Protein AF-A0AAW4YDC4-F1 (afdb_monomer_lite)

Sequence (66 aa):
FDVKRGKIEHAKIFGDFFGVGDVTDLENALVGCLHDFEHIEEALSEYDLYHYFGDIDRHELIRLMS

Radius of gyration: 11.08 Å; chains: 1; bounding box: 25×20×26 Å

Structure (mmCIF, N/CA/C/O backbone):
data_AF-A0AAW4YDC4-F1
#
_entry.id   AF-A0AAW4YDC4-F1
#
loop_
_atom_site.group_PDB
_atom_site.id
_atom_site.type_symbol
_atom_site.label_atom_id
_atom_site.label_alt_id
_atom_site.label_comp_id
_atom_site.label_asym_id
_atom_site.label_entity_id
_atom_site.label_seq_id
_atom_site.pdbx_PDB_ins_code
_atom_site.Cartn_x
_atom_site.Cartn_y
_atom_site.Cartn_z
_atom_site.occupancy
_atom_site.B_iso_or_equiv
_atom_site.auth_seq_id
_atom_site.auth_comp_id
_atom_site.auth_asym_id
_atom_site.auth_atom_id
_atom_site.pdbx_PDB_model_num
ATOM 1 N N . PHE A 1 1 ? 1.634 0.359 8.932 1.00 84.94 1 PHE A N 1
ATOM 2 C CA . PHE A 1 1 ? 0.320 1.025 8.932 1.00 84.94 1 PHE A CA 1
ATOM 3 C C . PHE A 1 1 ? -0.055 1.390 10.356 1.00 84.94 1 PHE A C 1
ATOM 5 O O . PHE A 1 1 ? 0.215 0.599 11.254 1.00 84.94 1 PHE A O 1
ATOM 12 N N . ASP A 1 2 ? -0.620 2.576 10.564 1.00 89.75 2 ASP A N 1
ATOM 13 C CA . ASP A 1 2 ? -1.334 2.922 11.794 1.00 89.75 2 ASP A CA 1
ATOM 14 C C . ASP A 1 2 ? -2.819 2.633 11.567 1.00 89.75 2 ASP A C 1
ATOM 16 O O . ASP A 1 2 ? -3.405 3.141 10.608 1.00 89.75 2 ASP A O 1
ATOM 20 N N . VAL A 1 3 ? -3.402 1.770 12.398 1.00 91.94 3 VAL A N 1
ATOM 21 C CA . VAL A 1 3 ? -4.747 1.225 12.197 1.00 91.94 3 VAL A CA 1
ATOM 22 C C . VAL A 1 3 ? -5.599 1.501 13.424 1.00 91.94 3 VAL A C 1
ATOM 24 O O . VAL A 1 3 ? -5.278 1.093 14.542 1.00 91.94 3 VAL A O 1
ATOM 27 N N . LYS A 1 4 ? -6.747 2.146 13.211 1.00 91.81 4 LYS A N 1
ATOM 28 C CA . LYS A 1 4 ? -7.693 2.505 14.264 1.00 91.81 4 LYS A CA 1
ATOM 29 C C . LYS A 1 4 ? -9.088 2.035 13.894 1.00 91.81 4 LYS A C 1
ATOM 31 O O . LYS A 1 4 ? -9.640 2.397 12.862 1.00 91.81 4 LYS A O 1
ATOM 36 N N . ARG A 1 5 ? -9.684 1.213 14.766 1.00 91.31 5 ARG A N 1
ATOM 37 C CA . ARG A 1 5 ? -11.017 0.609 14.546 1.00 91.31 5 ARG A CA 1
ATOM 38 C C . ARG A 1 5 ? -11.117 -0.160 13.215 1.00 91.31 5 ARG A C 1
ATOM 40 O O . ARG A 1 5 ? -12.160 -0.133 12.573 1.00 91.31 5 ARG A O 1
ATOM 47 N N . GLY A 1 6 ? -10.028 -0.817 12.813 1.00 90.56 6 GLY A N 1
ATOM 48 C CA . GLY A 1 6 ? -9.952 -1.595 11.572 1.00 90.56 6 GLY A CA 1
ATOM 49 C C . GLY A 1 6 ? -9.710 -0.770 10.307 1.00 90.56 6 GLY A C 1
ATOM 50 O O . GLY A 1 6 ? -9.633 -1.355 9.237 1.00 90.56 6 GLY A O 1
ATOM 51 N N . LYS A 1 7 ? -9.568 0.558 10.409 1.00 93.25 7 LYS A N 1
ATOM 52 C CA . LYS A 1 7 ? -9.232 1.435 9.281 1.00 93.25 7 LYS A CA 1
ATOM 53 C C . LYS A 1 7 ? -7.801 1.929 9.367 1.00 93.25 7 LYS A C 1
ATOM 55 O O . LYS A 1 7 ? -7.323 2.225 10.461 1.00 93.25 7 LYS A O 1
ATOM 60 N N . ILE A 1 8 ? -7.148 2.049 8.222 1.00 94.06 8 ILE A N 1
ATOM 61 C CA . ILE A 1 8 ? -5.813 2.627 8.100 1.00 94.06 8 ILE A CA 1
ATOM 62 C C . ILE A 1 8 ? -5.940 4.145 8.280 1.00 94.06 8 ILE A C 1
ATOM 64 O O . ILE A 1 8 ? -6.551 4.822 7.464 1.00 94.06 8 ILE A O 1
ATOM 68 N N . GLU A 1 9 ? -5.390 4.695 9.357 1.00 93.44 9 GLU A N 1
ATOM 69 C CA . GLU A 1 9 ? -5.327 6.149 9.580 1.00 93.44 9 GLU A CA 1
ATOM 70 C C . GLU A 1 9 ? -4.089 6.745 8.906 1.00 93.44 9 GLU A C 1
ATOM 72 O O . GLU A 1 9 ? -4.140 7.837 8.348 1.00 93.44 9 GLU A O 1
ATOM 77 N N . HIS A 1 10 ? -2.979 6.004 8.924 1.00 91.31 10 HIS A N 1
ATOM 78 C CA . HIS A 1 10 ? -1.753 6.379 8.232 1.00 91.31 10 HIS A CA 1
ATOM 79 C C . HIS A 1 10 ? -1.104 5.159 7.577 1.00 91.31 10 HIS A C 1
ATOM 81 O O . HIS A 1 10 ? -0.779 4.163 8.235 1.00 91.31 10 HIS A O 1
ATOM 87 N N . ALA A 1 11 ? -0.860 5.259 6.275 1.00 90.94 11 ALA A N 1
ATOM 88 C CA . ALA A 1 11 ? -0.019 4.334 5.538 1.00 90.94 11 ALA A CA 1
ATOM 89 C C . ALA A 1 11 ? 1.363 4.952 5.345 1.00 90.94 11 ALA A C 1
ATOM 91 O O . ALA A 1 11 ? 1.488 6.147 5.094 1.00 90.94 11 ALA A O 1
ATOM 92 N N . LYS A 1 12 ? 2.398 4.129 5.500 1.00 88.56 12 LYS A N 1
ATOM 93 C CA . LYS A 1 12 ? 3.742 4.492 5.078 1.00 88.56 12 LYS A CA 1
ATOM 94 C C . LYS A 1 12 ? 4.447 3.256 4.558 1.00 88.56 12 LYS A C 1
ATOM 96 O O . LYS A 1 12 ? 4.559 2.265 5.284 1.00 88.56 12 LYS A O 1
ATOM 101 N N . ILE A 1 13 ? 4.852 3.309 3.303 1.00 84.69 13 ILE A N 1
ATOM 102 C CA . ILE A 1 13 ? 5.422 2.214 2.542 1.00 84.69 13 ILE A CA 1
ATOM 103 C C . ILE A 1 13 ? 6.925 2.470 2.478 1.00 84.69 13 ILE A C 1
ATOM 105 O O . ILE A 1 13 ? 7.399 3.453 1.917 1.00 84.69 13 ILE A O 1
ATOM 109 N N . PHE A 1 14 ? 7.687 1.587 3.114 1.00 78.50 14 PHE A N 1
ATOM 110 C CA . PHE A 1 14 ? 9.141 1.659 3.141 1.00 78.50 14 PHE A CA 1
ATOM 111 C C . PHE A 1 14 ? 9.716 0.475 2.380 1.00 78.50 14 PHE A C 1
ATOM 113 O O . PHE A 1 14 ? 9.311 -0.664 2.606 1.00 78.50 14 PHE A O 1
ATOM 120 N N . GLY A 1 15 ? 10.693 0.740 1.525 1.00 70.81 15 GLY A N 1
ATOM 121 C CA . GLY A 1 15 ? 11.424 -0.290 0.805 1.00 70.81 15 GLY A CA 1
ATOM 122 C C . GLY A 1 15 ? 12.300 0.316 -0.277 1.00 70.81 15 GLY A C 1
ATOM 123 O O . GLY A 1 15 ? 12.156 1.486 -0.630 1.00 70.81 15 GLY A O 1
ATOM 124 N N . ASP A 1 16 ? 13.231 -0.493 -0.763 1.00 66.81 16 ASP A N 1
ATOM 125 C CA . ASP A 1 16 ? 14.054 -0.178 -1.925 1.00 66.81 16 ASP A CA 1
ATOM 126 C C . ASP A 1 16 ? 13.300 -0.660 -3.167 1.00 66.81 16 ASP A C 1
ATOM 128 O O . ASP A 1 16 ? 13.537 -1.750 -3.690 1.00 66.81 16 ASP A O 1
ATOM 132 N N . PHE A 1 17 ? 12.258 0.086 -3.533 1.00 69.38 17 PHE A N 1
ATOM 133 C CA . PHE A 1 17 ? 11.452 -0.234 -4.700 1.00 69.38 17 PHE A CA 1
ATOM 134 C C . PHE A 1 17 ? 12.062 0.452 -5.917 1.00 69.38 17 PHE A C 1
ATOM 136 O O . PHE A 1 17 ? 12.308 1.655 -5.915 1.00 69.38 17 PHE A O 1
ATOM 143 N N . PHE A 1 18 ? 12.292 -0.321 -6.974 1.00 64.69 18 PHE A N 1
ATOM 144 C CA . PHE A 1 18 ? 12.874 0.157 -8.231 1.00 64.69 18 PHE A CA 1
ATOM 145 C C . PHE A 1 18 ? 11.898 0.998 -9.081 1.00 64.69 18 PHE A C 1
ATOM 147 O O . PHE A 1 18 ? 12.211 1.331 -10.225 1.00 64.69 18 PHE A O 1
ATOM 154 N N . GLY A 1 19 ? 10.708 1.303 -8.556 1.00 61.34 19 GLY A N 1
ATOM 155 C CA . GLY A 1 19 ? 9.680 2.081 -9.236 1.00 61.34 19 GLY A CA 1
ATOM 156 C C . GLY A 1 19 ? 10.056 3.548 -9.413 1.00 61.34 19 GLY A C 1
ATOM 157 O O . GLY A 1 19 ? 10.784 4.137 -8.618 1.00 61.34 19 GLY A O 1
ATOM 158 N N . VAL A 1 20 ? 9.547 4.146 -10.489 1.00 61.44 20 VAL A N 1
ATOM 159 C CA . VAL A 1 20 ? 9.807 5.554 -10.845 1.00 61.44 20 VAL A CA 1
ATOM 160 C C . VAL A 1 20 ? 8.772 6.492 -10.202 1.00 61.44 20 VAL A C 1
ATOM 162 O O . VAL A 1 20 ? 8.997 7.699 -10.118 1.00 61.44 20 VAL A O 1
ATOM 165 N N . GLY A 1 21 ? 7.640 5.939 -9.757 1.00 64.50 21 GLY A N 1
ATOM 166 C CA . GLY A 1 21 ? 6.529 6.672 -9.156 1.00 64.50 21 GLY A CA 1
ATOM 167 C C . GLY A 1 21 ? 6.670 6.858 -7.648 1.00 64.50 21 GLY A C 1
ATOM 168 O O . GLY A 1 21 ? 7.227 6.015 -6.947 1.00 64.50 21 GLY A O 1
ATOM 169 N N . ASP A 1 22 ? 6.126 7.963 -7.144 1.00 77.25 22 ASP A N 1
ATOM 170 C CA . ASP A 1 22 ? 6.089 8.250 -5.714 1.00 77.25 22 ASP A CA 1
ATOM 171 C C . ASP A 1 22 ? 5.024 7.380 -5.029 1.00 77.25 22 ASP A C 1
ATOM 173 O O . ASP A 1 22 ? 3.828 7.498 -5.304 1.00 77.25 22 ASP A O 1
ATOM 177 N N . VAL A 1 23 ? 5.450 6.503 -4.116 1.00 84.94 23 VAL A N 1
ATOM 178 C CA . VAL A 1 23 ? 4.542 5.639 -3.341 1.00 84.94 23 VAL A CA 1
ATOM 179 C C . VAL A 1 23 ? 3.594 6.428 -2.435 1.00 84.94 23 VAL A C 1
ATOM 181 O O . VAL A 1 23 ? 2.626 5.859 -1.937 1.00 84.94 23 VAL A O 1
ATOM 184 N N . THR A 1 24 ? 3.813 7.735 -2.268 1.00 86.38 24 THR A N 1
ATOM 185 C CA . THR A 1 24 ? 2.909 8.644 -1.553 1.00 86.38 24 THR A CA 1
ATOM 186 C C . THR A 1 24 ? 1.474 8.581 -2.095 1.00 86.38 24 THR A C 1
ATOM 188 O O . THR A 1 24 ? 0.521 8.672 -1.321 1.00 86.38 24 THR A O 1
ATOM 191 N N . ASP A 1 25 ? 1.280 8.368 -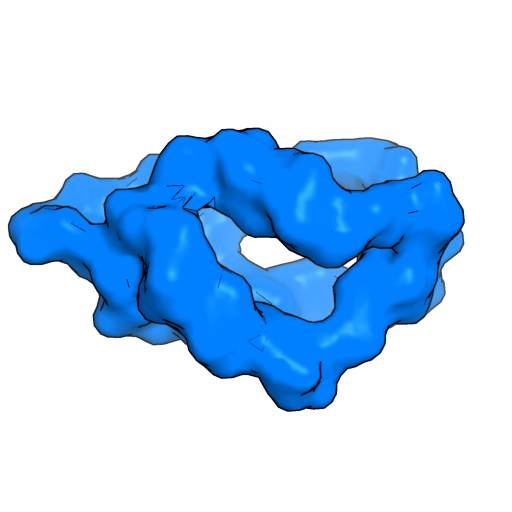3.401 1.00 88.38 25 ASP A N 1
ATOM 192 C CA . ASP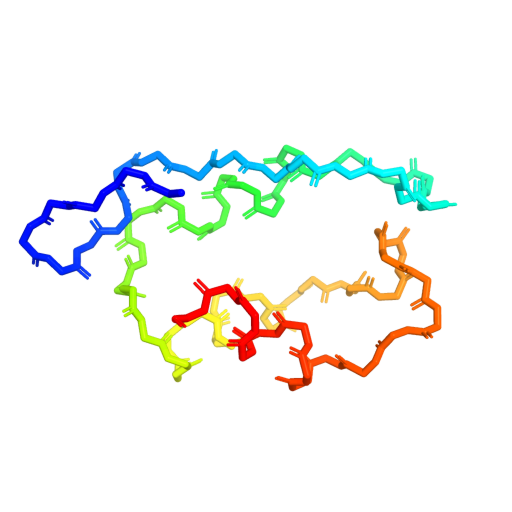 A 1 25 ? -0.065 8.236 -3.982 1.00 88.38 25 ASP A CA 1
ATOM 193 C C . ASP A 1 25 ? -0.784 6.970 -3.490 1.00 88.38 25 ASP A C 1
ATOM 195 O O . ASP A 1 25 ? -1.963 7.018 -3.136 1.00 88.38 25 ASP A O 1
ATOM 199 N N . LEU A 1 26 ? -0.052 5.855 -3.395 1.00 88.81 26 LEU A N 1
ATOM 200 C CA . LEU A 1 26 ? -0.549 4.589 -2.850 1.00 88.81 26 LEU A CA 1
ATOM 201 C C . LEU A 1 26 ? -0.828 4.713 -1.349 1.00 88.81 26 LEU A C 1
ATOM 203 O O . LEU A 1 26 ? -1.848 4.236 -0.861 1.00 88.81 26 LEU A O 1
ATOM 207 N N . GLU A 1 27 ? 0.060 5.378 -0.608 1.00 91.38 27 GLU A N 1
ATOM 208 C CA . GLU A 1 27 ? -0.134 5.644 0.819 1.00 91.38 27 GLU A CA 1
ATOM 209 C C . GLU A 1 27 ? -1.433 6.419 1.060 1.00 91.38 27 GLU A C 1
ATOM 211 O O . GLU A 1 27 ? -2.232 6.032 1.911 1.00 91.38 27 GLU A O 1
ATOM 216 N N . ASN A 1 28 ? -1.677 7.471 0.275 1.00 91.88 28 ASN A N 1
ATOM 217 C CA . ASN A 1 28 ? -2.897 8.266 0.369 1.00 91.88 28 ASN A CA 1
ATOM 218 C C . ASN A 1 28 ? -4.152 7.462 0.004 1.00 91.88 28 ASN A C 1
ATOM 220 O O . ASN A 1 28 ? -5.178 7.635 0.658 1.00 91.88 28 ASN A O 1
ATOM 224 N N . ALA A 1 29 ? -4.072 6.569 -0.988 1.00 91.50 29 ALA A N 1
ATOM 225 C CA . ALA A 1 29 ? -5.185 5.697 -1.374 1.00 91.50 29 ALA A CA 1
ATOM 226 C C . ALA A 1 29 ? -5.594 4.727 -0.255 1.00 91.50 29 ALA A C 1
ATOM 228 O O . ALA A 1 29 ? -6.770 4.402 -0.094 1.00 91.50 29 ALA A O 1
ATOM 229 N N . LEU A 1 30 ? -4.623 4.282 0.545 1.00 91.94 30 LEU A N 1
ATOM 230 C CA . LEU A 1 30 ? -4.855 3.356 1.650 1.00 91.94 30 LEU A CA 1
ATOM 231 C C . LEU A 1 30 ? -5.416 4.046 2.898 1.00 91.94 30 LEU A C 1
ATOM 233 O O . LEU A 1 30 ? -6.040 3.384 3.725 1.00 91.94 30 LEU A O 1
ATOM 237 N N . VAL A 1 31 ? -5.233 5.358 3.064 1.00 93.88 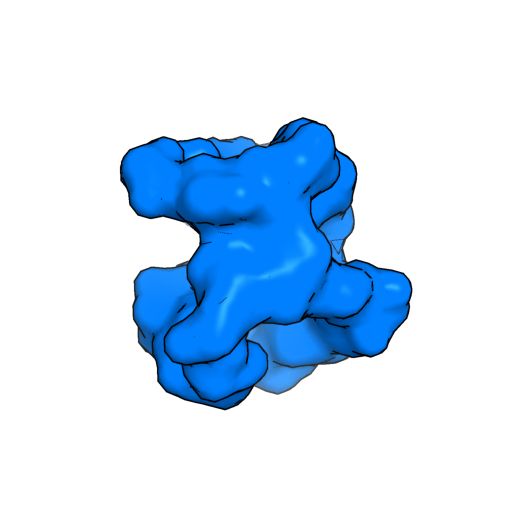31 VAL A N 1
ATOM 238 C CA . VAL A 1 31 ? -5.791 6.088 4.213 1.00 93.88 31 VAL A CA 1
ATOM 239 C C . VAL A 1 31 ? -7.323 6.090 4.152 1.00 93.88 31 VAL A C 1
ATOM 241 O O . VAL A 1 31 ? -7.941 6.518 3.184 1.00 93.88 31 VAL A O 1
ATOM 244 N N . GLY A 1 32 ? -7.960 5.624 5.225 1.00 92.44 32 GLY A N 1
ATOM 245 C CA . GLY A 1 32 ? -9.410 5.472 5.349 1.00 92.44 32 GLY A CA 1
ATOM 246 C C . GLY A 1 32 ? -9.947 4.111 4.893 1.00 92.44 32 GLY A C 1
ATOM 247 O O . GLY A 1 32 ? -11.092 3.782 5.227 1.00 92.44 32 GLY A O 1
ATOM 248 N N . CYS A 1 33 ? -9.122 3.313 4.208 1.00 93.81 33 CYS A N 1
ATOM 249 C CA . CYS A 1 33 ? -9.424 1.944 3.804 1.00 93.81 33 CYS A CA 1
ATOM 250 C C . CYS A 1 33 ? -9.471 1.005 5.019 1.00 93.81 33 CYS A C 1
ATOM 252 O O . CYS A 1 33 ? -8.779 1.225 6.019 1.00 93.81 33 CYS A O 1
ATOM 254 N N . LEU A 1 34 ? -10.288 -0.050 4.946 1.00 94.12 34 LEU A N 1
A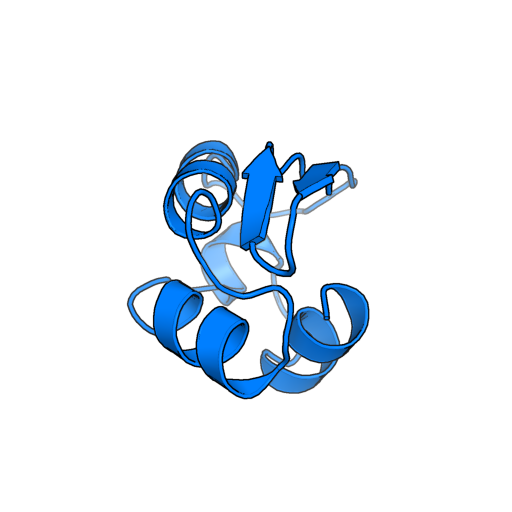TOM 255 C CA . LEU A 1 34 ? -10.218 -1.138 5.918 1.00 94.12 34 LEU A CA 1
ATOM 256 C C . LEU A 1 34 ? -8.906 -1.908 5.735 1.00 94.12 34 LEU A C 1
ATOM 258 O O . LEU A 1 34 ? -8.435 -2.105 4.616 1.00 94.12 34 LEU A O 1
ATOM 262 N N . HIS A 1 35 ? -8.296 -2.300 6.851 1.00 93.50 35 HIS A N 1
ATOM 263 C CA . HIS A 1 35 ? -7.049 -3.064 6.861 1.00 93.50 35 HIS A CA 1
ATOM 264 C C . HIS A 1 35 ? -7.352 -4.556 6.668 1.00 93.50 35 HIS A C 1
ATOM 266 O O . HIS A 1 35 ? -7.234 -5.356 7.592 1.00 93.50 35 HIS A O 1
ATOM 272 N N . ASP A 1 36 ? -7.830 -4.904 5.474 1.00 93.00 36 ASP A N 1
ATOM 273 C CA . ASP A 1 36 ? -8.065 -6.276 5.032 1.00 93.00 36 ASP A CA 1
ATOM 274 C C . ASP A 1 36 ? -7.764 -6.429 3.535 1.00 93.00 36 ASP A C 1
ATOM 276 O O . ASP A 1 36 ? -7.632 -5.449 2.804 1.00 93.00 36 ASP A O 1
ATOM 280 N N . PHE A 1 37 ? -7.614 -7.674 3.089 1.00 92.56 37 PHE A N 1
ATOM 281 C CA . PHE A 1 37 ? -7.176 -7.973 1.729 1.00 92.56 37 PHE A CA 1
ATOM 282 C C . PHE A 1 37 ? -8.112 -7.394 0.657 1.00 92.56 37 PHE A C 1
ATOM 284 O O . PHE A 1 37 ? -7.628 -6.784 -0.290 1.00 92.56 37 PHE A O 1
ATOM 291 N N . GLU A 1 38 ? -9.428 -7.568 0.809 1.00 93.88 38 GLU A N 1
ATOM 292 C CA . GLU A 1 38 ? -10.414 -7.185 -0.210 1.00 93.88 38 GLU A CA 1
ATOM 293 C C . GLU A 1 38 ? -10.454 -5.664 -0.393 1.00 93.88 38 GLU A C 1
ATOM 295 O O . GLU A 1 38 ? -10.416 -5.173 -1.520 1.00 93.88 38 GLU A O 1
ATOM 300 N N . HIS A 1 39 ? -10.456 -4.905 0.705 1.00 94.19 39 HIS A N 1
ATOM 301 C CA . HIS A 1 39 ? -10.518 -3.448 0.625 1.00 94.19 39 HIS A CA 1
ATOM 302 C C . HIS A 1 39 ? -9.184 -2.838 0.187 1.00 94.19 39 HIS A C 1
ATOM 304 O O . HIS A 1 39 ? -9.183 -1.863 -0.561 1.00 94.19 39 HIS A O 1
ATOM 310 N N . ILE A 1 40 ? -8.045 -3.402 0.608 1.00 92.88 40 ILE A N 1
ATOM 311 C CA . ILE A 1 40 ? -6.729 -2.952 0.127 1.00 92.88 40 ILE A CA 1
ATOM 312 C C . ILE A 1 40 ? -6.591 -3.241 -1.371 1.00 92.88 40 ILE A C 1
ATOM 314 O O . ILE A 1 40 ? -6.091 -2.397 -2.111 1.00 92.88 40 ILE A O 1
ATOM 318 N N . GLU A 1 41 ? -7.052 -4.402 -1.839 1.00 93.75 41 GLU A N 1
ATOM 319 C CA . GLU A 1 41 ? -7.079 -4.727 -3.266 1.00 93.75 41 GLU A CA 1
ATOM 320 C C . GLU A 1 41 ? -7.940 -3.744 -4.058 1.00 93.75 41 GLU A C 1
ATOM 322 O O . GLU A 1 41 ? -7.496 -3.239 -5.091 1.00 93.75 41 GLU A O 1
ATOM 327 N N . GLU A 1 42 ? -9.133 -3.427 -3.554 1.00 93.75 42 GLU A N 1
ATOM 328 C CA . GLU A 1 42 ? -10.035 -2.455 -4.168 1.00 93.75 42 GLU A CA 1
ATOM 329 C C . GLU A 1 42 ? -9.412 -1.050 -4.202 1.00 93.75 42 GLU A C 1
ATOM 331 O O . GLU A 1 42 ? -9.369 -0.427 -5.264 1.00 93.75 42 GLU A O 1
ATOM 336 N N . ALA A 1 43 ? -8.844 -0.582 -3.086 1.00 92.44 43 ALA A N 1
ATOM 337 C CA . ALA A 1 43 ? -8.193 0.726 -2.982 1.00 92.44 43 ALA A CA 1
ATOM 338 C C . ALA A 1 43 ? -6.985 0.869 -3.922 1.00 92.44 43 ALA A C 1
ATOM 340 O O . ALA A 1 43 ? -6.698 1.958 -4.416 1.00 92.44 43 ALA A O 1
ATOM 341 N N . LEU A 1 44 ? -6.284 -0.234 -4.193 1.00 90.75 44 LEU A N 1
ATOM 342 C CA . LEU A 1 44 ? -5.127 -0.273 -5.085 1.00 90.75 44 LEU A CA 1
ATOM 343 C C . LEU A 1 44 ? -5.479 -0.702 -6.521 1.00 90.75 44 LEU A C 1
ATOM 345 O O . LEU A 1 44 ? -4.589 -0.792 -7.372 1.00 90.75 44 LEU A O 1
ATOM 349 N N . SER A 1 45 ? -6.752 -0.979 -6.824 1.00 91.06 45 SER A N 1
ATOM 350 C CA . SER A 1 45 ? -7.192 -1.500 -8.129 1.00 91.06 45 SER A CA 1
ATOM 351 C C . SER A 1 45 ? -6.940 -0.523 -9.282 1.00 91.06 45 SER A C 1
ATOM 353 O O . SER A 1 45 ? -6.574 -0.948 -10.377 1.00 91.06 45 SER A O 1
ATOM 355 N N . GLU A 1 46 ? -7.042 0.779 -9.012 1.00 89.19 46 GLU A N 1
ATOM 356 C CA . GLU A 1 46 ? -6.818 1.851 -9.990 1.00 89.19 46 GLU A CA 1
ATOM 357 C C . GLU A 1 46 ? -5.332 2.189 -10.197 1.00 89.19 46 GLU A C 1
ATOM 359 O O . GLU A 1 46 ? -4.983 2.913 -11.131 1.00 89.19 46 GLU A O 1
ATOM 364 N N . TYR A 1 47 ? -4.443 1.644 -9.360 1.00 88.81 47 TYR A N 1
ATOM 365 C CA . TYR A 1 47 ? -3.011 1.917 -9.403 1.00 88.81 47 TYR A CA 1
ATOM 366 C C . TYR A 1 47 ? -2.253 0.802 -10.121 1.00 88.81 47 TYR A C 1
ATOM 368 O O . TYR A 1 47 ? -2.464 -0.394 -9.883 1.00 88.81 47 TYR A O 1
ATOM 376 N N . ASP A 1 48 ? -1.311 1.193 -10.977 1.00 86.75 48 ASP A N 1
ATOM 377 C CA . ASP A 1 48 ? -0.382 0.258 -11.601 1.00 86.75 48 ASP A CA 1
ATOM 378 C C . ASP A 1 48 ? 0.759 -0.079 -10.635 1.00 86.75 48 ASP A C 1
ATOM 380 O O . ASP A 1 48 ? 1.806 0.563 -10.632 1.00 86.75 48 ASP A O 1
ATOM 384 N N . LEU A 1 49 ? 0.557 -1.100 -9.799 1.00 86.06 49 LEU A N 1
ATOM 385 C CA . LEU A 1 49 ? 1.554 -1.544 -8.820 1.00 86.06 49 LEU A CA 1
ATOM 386 C C . LEU A 1 49 ? 2.893 -1.930 -9.462 1.00 86.06 49 LEU A C 1
ATOM 388 O O . LEU A 1 49 ? 3.924 -1.771 -8.814 1.00 86.06 49 LEU A O 1
ATOM 392 N N . TYR A 1 50 ? 2.908 -2.352 -10.730 1.00 84.12 50 TYR A N 1
ATOM 393 C CA . TYR A 1 50 ? 4.153 -2.645 -11.442 1.00 84.12 50 TYR A CA 1
ATOM 394 C C . TYR A 1 50 ? 5.020 -1.387 -11.606 1.00 84.12 50 TYR A C 1
ATOM 396 O O . TYR A 1 50 ? 6.245 -1.453 -11.523 1.00 84.12 50 TYR A O 1
ATOM 404 N N . HIS A 1 51 ? 4.400 -0.213 -11.761 1.00 82.69 51 HIS A N 1
ATOM 405 C CA . HIS A 1 51 ? 5.103 1.067 -11.862 1.00 82.69 51 HIS A CA 1
ATOM 406 C C . HIS A 1 51 ? 5.852 1.452 -10.573 1.00 82.69 51 HIS A C 1
ATOM 408 O O . HIS A 1 51 ? 6.887 2.121 -10.633 1.00 82.69 51 HIS A O 1
ATOM 414 N N . TYR A 1 52 ? 5.334 1.030 -9.416 1.00 83.06 52 TYR A N 1
ATOM 415 C CA . TYR A 1 52 ? 5.877 1.369 -8.098 1.00 83.06 52 TYR A CA 1
ATOM 41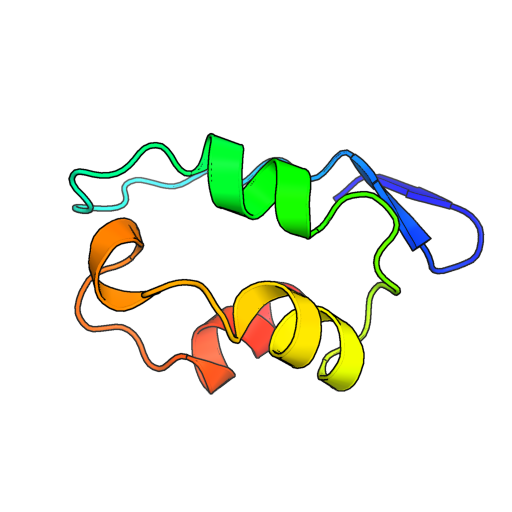6 C C . TYR A 1 52 ? 6.779 0.267 -7.531 1.00 83.06 52 TYR A C 1
ATOM 418 O O . TYR A 1 52 ? 7.816 0.565 -6.947 1.00 83.06 52 TYR A O 1
ATOM 426 N N . PHE A 1 53 ? 6.410 -1.001 -7.721 1.00 82.00 53 PHE A N 1
ATOM 427 C CA . PHE A 1 53 ? 7.053 -2.159 -7.092 1.00 82.00 53 PHE A CA 1
ATOM 428 C C . PHE A 1 53 ? 7.823 -3.054 -8.078 1.00 82.00 53 PHE A C 1
ATOM 430 O O . PHE A 1 53 ? 8.603 -3.899 -7.642 1.00 82.00 53 PHE A O 1
ATOM 437 N N . GLY A 1 54 ? 7.666 -2.849 -9.390 1.00 83.44 54 GLY A N 1
ATOM 438 C CA . GLY A 1 54 ? 8.294 -3.669 -10.427 1.00 83.44 54 GLY A CA 1
ATOM 439 C C . GLY A 1 54 ? 7.597 -5.016 -10.626 1.00 83.44 54 GLY A C 1
ATOM 440 O O . GLY A 1 54 ? 6.385 -5.134 -10.457 1.00 83.44 54 GLY A O 1
ATOM 441 N N . ASP A 1 55 ? 8.374 -6.035 -10.999 1.00 84.50 55 ASP A N 1
ATOM 442 C CA . ASP A 1 55 ? 7.895 -7.396 -11.283 1.00 84.50 55 ASP A CA 1
ATOM 443 C C . ASP A 1 55 ? 7.571 -8.168 -9.989 1.00 84.50 55 ASP A C 1
ATOM 445 O O . ASP A 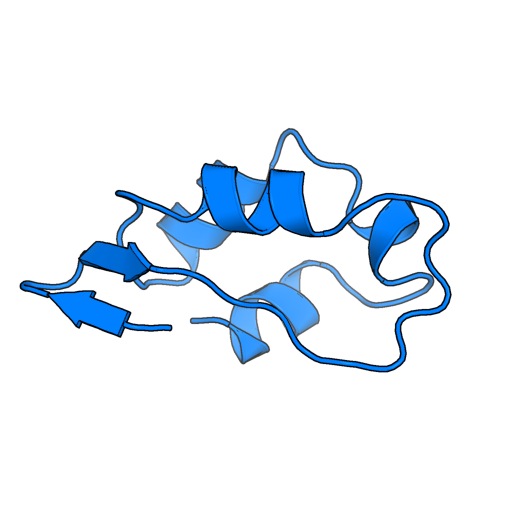1 55 ? 8.282 -9.088 -9.584 1.00 84.50 55 ASP A O 1
ATOM 449 N N . ILE A 1 56 ? 6.525 -7.722 -9.291 1.00 84.25 56 ILE A N 1
ATOM 450 C CA . ILE A 1 56 ? 5.975 -8.349 -8.087 1.00 84.25 56 ILE A CA 1
ATOM 451 C C . ILE A 1 56 ? 4.491 -8.623 -8.326 1.00 84.25 56 ILE A C 1
ATOM 453 O O . ILE A 1 56 ? 3.761 -7.772 -8.840 1.00 84.25 56 ILE A O 1
ATOM 457 N N . ASP A 1 57 ? 4.029 -9.811 -7.933 1.00 88.00 57 ASP A N 1
ATOM 458 C CA . ASP A 1 57 ? 2.614 -10.155 -8.024 1.00 88.00 57 ASP A CA 1
ATOM 459 C C . ASP A 1 57 ? 1.763 -9.248 -7.121 1.00 88.00 57 ASP A C 1
ATOM 461 O O . ASP A 1 57 ? 2.044 -9.061 -5.934 1.00 88.00 57 ASP A O 1
ATOM 465 N N . ARG A 1 58 ? 0.679 -8.706 -7.689 1.00 87.75 58 ARG A N 1
ATOM 466 C CA . ARG A 1 58 ? -0.259 -7.816 -6.990 1.00 87.75 58 ARG A CA 1
ATOM 467 C C . ARG A 1 58 ? -0.841 -8.468 -5.735 1.00 87.75 58 ARG A C 1
ATOM 469 O O . ARG A 1 58 ? -0.889 -7.820 -4.693 1.00 87.75 58 ARG A O 1
ATOM 476 N N . HIS A 1 59 ? -1.291 -9.719 -5.819 1.00 89.50 59 HIS A N 1
ATOM 477 C CA . HIS A 1 59 ? -1.938 -10.383 -4.687 1.00 89.50 59 HIS A CA 1
ATOM 478 C C . HIS A 1 59 ? -0.921 -10.709 -3.597 1.00 89.50 59 HIS A C 1
ATOM 480 O O . HIS A 1 59 ? -1.233 -10.578 -2.416 1.00 89.50 59 HIS A O 1
ATOM 486 N N . GLU A 1 60 ? 0.290 -11.123 -3.968 1.00 88.75 60 GLU A N 1
ATOM 487 C CA . GLU A 1 60 ? 1.375 -11.337 -3.010 1.00 88.75 60 GLU A CA 1
ATOM 488 C C . GLU A 1 60 ? 1.732 -10.034 -2.288 1.00 88.75 60 GLU A C 1
ATOM 490 O O . GLU A 1 60 ? 1.807 -10.012 -1.061 1.00 88.75 60 GLU A O 1
ATOM 495 N N . LEU A 1 61 ? 1.835 -8.925 -3.022 1.00 86.94 61 LEU A N 1
ATOM 496 C CA . LEU A 1 61 ? 2.091 -7.612 -2.443 1.00 86.94 61 LEU A CA 1
ATOM 497 C C . LEU A 1 61 ? 0.977 -7.180 -1.474 1.00 86.94 61 LEU A C 1
ATOM 499 O O . LEU A 1 61 ? 1.264 -6.765 -0.352 1.00 86.94 61 LEU A O 1
ATOM 503 N N . ILE A 1 62 ? -0.292 -7.309 -1.871 1.00 89.75 62 ILE A N 1
ATOM 504 C CA . ILE A 1 62 ? -1.438 -6.962 -1.014 1.00 89.75 62 ILE A CA 1
ATOM 505 C C . ILE A 1 62 ? -1.467 -7.853 0.234 1.00 89.75 62 ILE A C 1
ATOM 507 O O . ILE A 1 62 ? -1.695 -7.348 1.329 1.00 89.75 62 ILE A O 1
ATOM 511 N N . ARG A 1 63 ? -1.151 -9.151 0.112 1.00 89.44 63 ARG A N 1
ATOM 512 C CA . ARG A 1 63 ? -1.036 -10.071 1.262 1.00 89.44 63 ARG A CA 1
ATOM 513 C C . ARG A 1 63 ? 0.037 -9.658 2.263 1.00 89.44 63 ARG A C 1
ATOM 515 O O . ARG A 1 63 ? -0.096 -9.980 3.437 1.00 89.44 63 ARG A O 1
ATOM 522 N N . LEU A 1 64 ? 1.104 -8.998 1.817 1.00 86.25 64 LEU A N 1
ATOM 523 C CA . LEU A 1 64 ? 2.134 -8.461 2.711 1.00 86.25 64 LEU A CA 1
ATOM 524 C C . LEU A 1 64 ? 1.676 -7.177 3.420 1.00 86.25 64 LEU A C 1
ATOM 526 O O . LEU A 1 64 ? 2.255 -6.809 4.443 1.00 86.25 64 LEU A O 1
ATOM 530 N N . MET A 1 65 ? 0.664 -6.491 2.878 1.00 83.19 65 MET A N 1
ATOM 531 C CA . MET A 1 65 ? 0.106 -5.256 3.431 1.00 83.19 65 MET A CA 1
ATOM 532 C C . MET A 1 65 ? -1.097 -5.483 4.354 1.00 83.19 65 MET A C 1
ATOM 534 O O . MET A 1 65 ? -1.266 -4.698 5.288 1.00 83.19 65 MET A O 1
ATOM 538 N N . SER A 1 66 ? -1.920 -6.507 4.093 1.00 80.50 66 SER A N 1
ATOM 539 C CA . SER A 1 66 ? -3.134 -6.858 4.852 1.00 80.50 66 SER A CA 1
ATOM 540 C C . SER A 1 66 ? -2.845 -7.534 6.187 1.00 80.50 66 SER A C 1
ATOM 542 O O . SER A 1 66 ? -2.058 -8.505 6.178 1.00 80.50 66 SER A O 1
#

Organism: Staphylococcus aureus (NCBI:txid1280)

Foldseek 3Di:
DDADPQAPQFDDDDDPAPAPDDCVVLRVLRHRFGQDLVRSCVSCVPPDVCNGRNPDDPSVVSVVRD

InterPro domains:
  IPR019491 Lipoate protein ligase, C-terminal [PF10437] (1-64)

Secondary structure (DSSP, 8-state):
-EEETTEEEE----S----SS-THHHHHHHTTSBSSHHHHHHHTTTS-HHHHH-S--HHHHHHHH-

pLDDT: mean 86.48, std 8.31, range [61.34, 94.19]